Protein AF-A0AAD5WM83-F1 (afdb_monomer)

Foldseek 3Di:
DPDPPDDDPVVVVVVVLVVVVVVCVVVVPQFFVVSVPDDLVCLQVVLVVVQVVCVVDVPDPDDDDSVNSSVVNVCRNGRD

Secondary structure (DSSP, 8-state):
--------HHHHHHHHHHHHHHHHHHTT--SHHHHTT--GGGHHHHHHHHHHHHTT-TT-SS---HHHHHHHHHHTS---

pLDDT: mean 87.87, std 13.8, range [41.16, 98.0]

Solvent-accessible surface area (backbone atoms only — not comparable to full-atom values): 4875 Å² total; per-residue (Å²): 132,86,77,84,82,75,77,56,68,68,59,53,53,50,52,52,53,52,52,53,44,49,50,38,55,76,70,64,50,69,53,26,42,42,66,76,71,51,53,82,88,46,38,65,60,54,24,53,57,46,53,70,45,52,81,75,45,94,77,67,96,57,95,77,54,64,67,59,44,33,52,51,51,60,57,35,36,55,67,118

Structure (mmCIF, N/CA/C/O backbone):
data_AF-A0AAD5WM83-F1
#
_entry.id   AF-A0AAD5WM83-F1
#
loop_
_atom_site.group_PDB
_atom_site.id
_atom_site.type_symbol
_atom_site.label_atom_id
_atom_site.label_alt_id
_atom_site.label_comp_id
_atom_site.label_asym_id
_atom_site.label_entity_id
_atom_site.label_seq_id
_atom_site.pdbx_PDB_ins_code
_atom_site.Cartn_x
_atom_site.Cartn_y
_atom_site.Cartn_z
_atom_site.occupancy
_atom_site.B_iso_or_equiv
_atom_site.auth_seq_id
_atom_site.auth_comp_id
_atom_site.auth_asym_id
_atom_site.auth_atom_id
_atom_site.pdbx_PDB_model_num
ATOM 1 N N . MET A 1 1 ? 37.980 14.984 -19.746 1.00 41.16 1 MET A N 1
ATOM 2 C CA . MET A 1 1 ? 37.103 15.323 -18.604 1.00 41.16 1 MET A CA 1
ATOM 3 C C . MET A 1 1 ? 35.778 14.594 -18.798 1.00 41.16 1 MET A C 1
ATOM 5 O O . MET A 1 1 ? 35.030 14.970 -19.688 1.00 41.16 1 MET A O 1
ATOM 9 N N . LYS A 1 2 ? 35.518 13.503 -18.062 1.00 46.75 2 LYS A N 1
ATOM 10 C CA . LYS A 1 2 ? 34.174 12.899 -18.013 1.00 46.75 2 LYS A CA 1
ATOM 11 C C . LYS A 1 2 ? 33.345 13.772 -17.072 1.00 46.75 2 LYS A C 1
ATOM 13 O O . LYS A 1 2 ? 33.647 13.820 -15.885 1.00 46.75 2 LYS A O 1
ATOM 18 N N . GLY A 1 3 ? 32.389 14.521 -17.617 1.00 49.75 3 GLY A N 1
ATOM 19 C CA . GLY A 1 3 ? 31.460 15.310 -16.813 1.00 49.75 3 GLY A CA 1
ATOM 20 C C . GLY A 1 3 ? 30.643 14.388 -15.911 1.00 49.75 3 GLY A C 1
ATOM 21 O O . GLY A 1 3 ? 30.144 13.362 -16.371 1.00 49.75 3 GLY A O 1
ATOM 22 N N . LEU A 1 4 ? 30.546 14.730 -14.629 1.00 54.38 4 LEU A N 1
ATOM 23 C CA . LEU A 1 4 ? 29.612 14.101 -13.701 1.00 54.38 4 LEU A CA 1
ATOM 24 C C . LEU A 1 4 ? 28.192 14.385 -14.201 1.00 54.38 4 LEU A C 1
ATOM 26 O O . LEU A 1 4 ? 27.697 15.503 -14.083 1.00 54.38 4 LEU A O 1
ATOM 30 N N . ILE A 1 5 ? 27.550 13.381 -14.796 1.00 64.94 5 ILE A N 1
ATOM 31 C CA . ILE A 1 5 ? 26.119 13.426 -15.094 1.00 64.94 5 ILE A CA 1
ATOM 32 C C . ILE A 1 5 ? 25.410 13.236 -13.752 1.00 64.94 5 ILE A C 1
ATOM 34 O O . ILE A 1 5 ? 25.245 12.114 -13.282 1.00 64.94 5 ILE A O 1
ATOM 38 N N . SER A 1 6 ? 25.062 14.341 -13.097 1.00 70.94 6 SER A N 1
ATOM 39 C CA . SER A 1 6 ? 24.239 14.312 -11.890 1.00 70.94 6 SER A CA 1
ATOM 40 C C . SER A 1 6 ? 22.778 14.260 -12.316 1.00 70.94 6 SER A C 1
ATOM 42 O O . SER A 1 6 ? 22.266 15.220 -12.891 1.00 70.94 6 SER A O 1
ATOM 44 N N . ALA A 1 7 ? 22.103 13.141 -12.065 1.00 76.38 7 ALA A N 1
ATOM 45 C CA . ALA A 1 7 ? 20.657 13.075 -12.234 1.00 76.38 7 ALA A CA 1
ATOM 46 C C . ALA A 1 7 ? 19.954 13.900 -11.139 1.00 76.38 7 ALA A C 1
ATOM 48 O O . ALA A 1 7 ? 20.504 14.094 -10.055 1.00 76.38 7 ALA A O 1
ATOM 49 N N . GLY A 1 8 ? 18.746 14.396 -11.418 1.00 89.69 8 GLY A N 1
ATOM 50 C CA . GLY A 1 8 ? 17.934 15.085 -10.412 1.00 89.69 8 GLY A CA 1
ATOM 51 C C . GLY A 1 8 ? 17.469 14.132 -9.305 1.00 89.69 8 GLY A C 1
ATOM 52 O O . GLY A 1 8 ? 17.200 12.960 -9.575 1.00 89.69 8 GLY A O 1
ATOM 53 N N . ASN A 1 9 ? 17.336 14.634 -8.074 1.00 89.56 9 ASN A N 1
ATOM 54 C CA . ASN A 1 9 ? 16.921 13.833 -6.913 1.00 89.56 9 ASN A CA 1
ATOM 55 C C . ASN A 1 9 ? 15.592 13.099 -7.146 1.00 89.56 9 ASN A C 1
ATOM 57 O O . ASN A 1 9 ? 15.488 11.921 -6.816 1.00 89.56 9 ASN A O 1
ATOM 61 N N . ASP A 1 10 ? 14.617 13.748 -7.787 1.00 90.88 10 ASP A N 1
ATOM 62 C CA . ASP A 1 10 ? 13.311 13.144 -8.084 1.00 90.88 10 ASP A CA 1
ATOM 63 C C . ASP A 1 10 ? 13.427 11.957 -9.041 1.00 90.88 10 ASP A C 1
ATOM 65 O O . ASP A 1 10 ? 12.757 10.939 -8.872 1.00 90.88 10 ASP A O 1
ATOM 69 N N . TYR A 1 11 ? 14.318 12.061 -10.032 1.00 91.19 11 TYR A N 1
ATOM 70 C CA . TYR A 1 11 ? 14.588 10.963 -10.952 1.00 91.19 11 TYR A CA 1
ATOM 71 C C . TYR A 1 11 ? 15.220 9.783 -10.214 1.00 91.19 11 TYR A C 1
ATOM 73 O O . TYR A 1 11 ? 14.785 8.648 -10.395 1.00 91.19 11 TYR A O 1
ATOM 81 N N . ILE A 1 12 ? 16.213 10.048 -9.360 1.00 93.81 12 ILE A N 1
ATOM 82 C CA . ILE A 1 12 ? 16.887 9.014 -8.567 1.00 93.81 12 ILE A CA 1
ATOM 83 C C . ILE A 1 12 ? 15.888 8.326 -7.631 1.00 93.81 12 ILE A C 1
ATOM 85 O O . ILE A 1 12 ? 15.826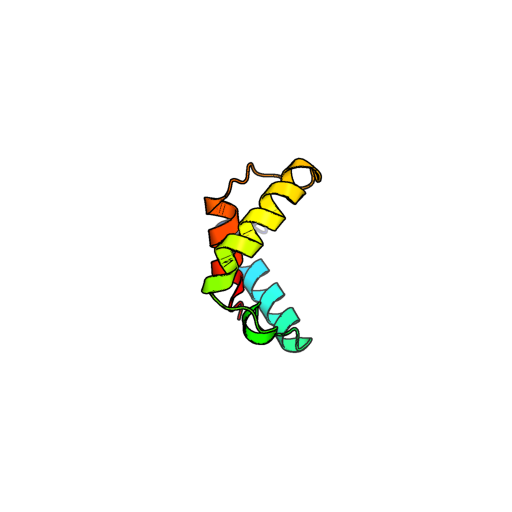 7.099 -7.608 1.00 93.81 12 ILE A O 1
ATOM 89 N N . ALA A 1 13 ? 15.071 9.099 -6.910 1.00 92.56 13 ALA A N 1
ATOM 90 C CA . ALA A 1 13 ? 14.059 8.574 -6.000 1.00 92.56 13 ALA A CA 1
ATOM 91 C C . ALA A 1 13 ? 13.027 7.716 -6.740 1.00 92.56 13 ALA A C 1
ATOM 93 O O . ALA A 1 13 ? 12.760 6.587 -6.334 1.00 92.56 13 ALA A O 1
ATOM 94 N N . LYS A 1 14 ? 12.503 8.212 -7.869 1.00 93.75 14 LYS A N 1
ATOM 95 C CA . LYS A 1 14 ? 11.553 7.465 -8.696 1.00 93.75 14 LYS A CA 1
ATOM 96 C C . LYS A 1 14 ? 12.160 6.155 -9.187 1.00 93.75 14 LYS A C 1
ATOM 98 O O . LYS A 1 14 ? 11.537 5.113 -9.028 1.00 93.75 14 LYS A O 1
ATOM 103 N N . LYS A 1 15 ? 13.378 6.198 -9.736 1.00 96.06 15 LYS A N 1
ATOM 104 C CA . LYS A 1 15 ? 14.061 4.995 -10.221 1.00 96.06 15 LYS A CA 1
ATOM 105 C C . LYS A 1 15 ? 14.290 3.981 -9.116 1.00 96.06 15 LYS A C 1
ATOM 107 O O . LYS 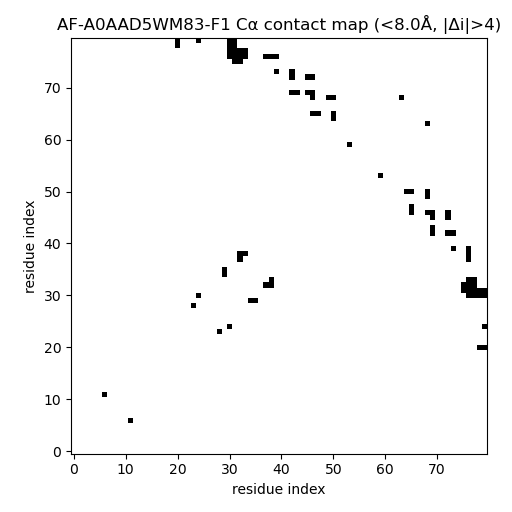A 1 15 ? 13.970 2.820 -9.314 1.00 96.06 15 LYS A O 1
ATOM 112 N N . LEU A 1 16 ? 14.752 4.412 -7.946 1.00 96.00 16 LEU A N 1
ATOM 113 C CA . LEU A 1 16 ? 14.916 3.510 -6.812 1.00 96.00 16 LEU A CA 1
ATOM 114 C C . LEU A 1 16 ? 13.585 2.860 -6.400 1.00 96.00 16 LEU A C 1
ATOM 116 O O . LEU A 1 16 ? 13.543 1.653 -6.184 1.00 96.00 16 LEU A O 1
ATOM 120 N N . CYS A 1 17 ? 12.495 3.629 -6.322 1.00 95.31 17 CYS A N 1
ATOM 121 C CA . CYS A 1 17 ? 11.175 3.075 -6.017 1.00 95.31 17 CYS A CA 1
ATOM 122 C C . CYS A 1 17 ? 10.704 2.069 -7.075 1.00 95.31 17 CYS A C 1
ATOM 124 O O . CYS A 1 17 ? 10.126 1.047 -6.715 1.00 95.31 17 CYS A O 1
ATOM 126 N N . ASP A 1 18 ? 10.940 2.346 -8.357 1.00 96.62 18 ASP A N 1
ATOM 127 C CA . ASP A 1 18 ? 10.556 1.453 -9.452 1.00 96.62 18 ASP A CA 1
ATOM 128 C C . ASP A 1 18 ? 11.340 0.126 -9.392 1.00 96.62 18 ASP A C 1
ATOM 130 O O . ASP A 1 18 ? 10.729 -0.934 -9.497 1.00 96.62 18 ASP A O 1
ATOM 134 N N . GLU A 1 19 ? 12.651 0.162 -9.121 1.00 98.00 19 GLU A N 1
ATOM 135 C CA . GLU A 1 19 ? 13.467 -1.053 -8.950 1.00 98.00 19 GLU A CA 1
ATOM 136 C C . GLU A 1 19 ? 13.027 -1.877 -7.730 1.00 98.00 19 GLU A C 1
ATOM 138 O O . GLU A 1 19 ? 12.897 -3.096 -7.816 1.00 98.00 19 GLU A O 1
ATOM 143 N N . ILE A 1 20 ? 12.727 -1.225 -6.598 1.00 96.69 20 ILE A N 1
ATOM 144 C CA . ILE A 1 20 ? 12.218 -1.916 -5.401 1.00 96.69 20 ILE A CA 1
ATOM 145 C C . ILE A 1 20 ? 10.893 -2.624 -5.708 1.00 96.69 20 ILE A C 1
ATOM 147 O O . ILE A 1 20 ? 10.728 -3.786 -5.339 1.00 96.69 20 ILE A O 1
ATOM 151 N N . ARG A 1 21 ? 9.962 -1.959 -6.406 1.00 96.06 21 ARG A N 1
ATOM 152 C CA . ARG A 1 21 ? 8.703 -2.585 -6.840 1.00 96.06 21 ARG A CA 1
ATOM 153 C C . ARG A 1 21 ? 8.944 -3.750 -7.795 1.00 96.06 21 ARG A C 1
ATOM 155 O O . ARG A 1 21 ? 8.276 -4.771 -7.661 1.00 96.06 21 ARG A O 1
ATOM 162 N N . GLY A 1 22 ? 9.904 -3.610 -8.710 1.00 97.56 22 GLY A N 1
ATOM 163 C CA . GLY A 1 22 ? 10.340 -4.683 -9.602 1.00 97.56 22 GLY A CA 1
ATOM 164 C C . GLY A 1 22 ? 10.761 -5.922 -8.817 1.00 97.56 22 GLY A C 1
ATOM 165 O O . GLY A 1 22 ? 10.173 -6.986 -8.994 1.00 97.56 22 GLY A O 1
ATOM 166 N N . PHE A 1 23 ? 11.667 -5.761 -7.847 1.00 97.75 23 PHE A N 1
ATOM 167 C CA . PHE A 1 23 ? 12.075 -6.866 -6.980 1.00 97.75 23 PHE A CA 1
ATOM 168 C C . PHE A 1 23 ? 10.901 -7.457 -6.196 1.00 97.75 23 PHE A C 1
ATOM 170 O O . PHE A 1 23 ? 10.755 -8.674 -6.151 1.00 97.75 23 PHE A O 1
ATOM 177 N N . MET A 1 24 ? 10.037 -6.632 -5.597 1.00 96.88 24 MET A N 1
ATOM 178 C CA . MET A 1 24 ? 8.857 -7.127 -4.873 1.00 96.88 24 MET A CA 1
ATOM 179 C C . MET A 1 24 ? 7.961 -8.004 -5.759 1.00 96.88 24 MET A C 1
ATOM 181 O O . MET A 1 24 ? 7.492 -9.044 -5.299 1.00 96.88 24 MET A O 1
ATOM 185 N N . CYS A 1 25 ? 7.755 -7.607 -7.015 1.00 96.25 25 CYS A N 1
ATOM 186 C CA . CYS A 1 25 ? 7.001 -8.381 -7.994 1.00 96.25 25 CYS A CA 1
ATOM 187 C C . CYS A 1 25 ? 7.701 -9.711 -8.325 1.00 96.25 25 CYS A C 1
ATOM 189 O O . CYS A 1 25 ? 7.075 -10.768 -8.244 1.00 96.25 25 CYS A O 1
ATOM 191 N N . ASP A 1 26 ? 9.006 -9.678 -8.610 1.00 97.62 26 ASP A N 1
ATOM 192 C CA . ASP A 1 26 ? 9.802 -10.867 -8.947 1.00 97.62 26 ASP A CA 1
ATOM 193 C C . ASP A 1 26 ? 9.834 -11.891 -7.800 1.00 97.62 26 ASP A C 1
ATOM 195 O O . ASP A 1 26 ? 9.736 -13.098 -8.025 1.00 97.62 26 ASP A O 1
ATOM 199 N N . PHE A 1 27 ? 9.910 -11.412 -6.554 1.00 97.44 27 PHE A N 1
ATOM 200 C CA . PHE A 1 27 ? 9.824 -12.236 -5.344 1.00 97.44 27 PHE A CA 1
ATOM 201 C C . PHE A 1 27 ? 8.393 -12.654 -4.983 1.00 97.44 27 PHE A C 1
ATOM 203 O O . 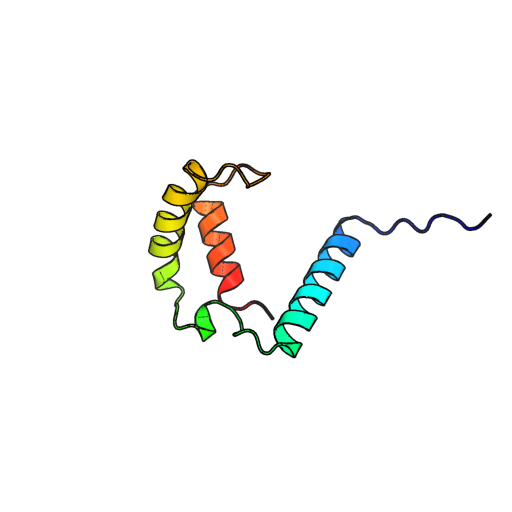PHE A 1 27 ? 8.196 -13.328 -3.972 1.00 97.44 27 PHE A O 1
ATOM 210 N N . GLN A 1 28 ? 7.397 -12.268 -5.785 1.00 96.12 28 GLN A N 1
ATOM 211 C CA . GLN A 1 28 ? 5.982 -12.564 -5.562 1.00 96.12 28 GLN A CA 1
ATOM 212 C C . GLN A 1 28 ? 5.475 -12.076 -4.196 1.00 96.12 28 GLN A C 1
ATOM 214 O O . GLN A 1 28 ? 4.602 -12.693 -3.580 1.00 96.12 28 GLN A O 1
ATOM 219 N N . VAL A 1 29 ? 6.015 -10.956 -3.707 1.00 96.38 29 VAL A N 1
ATOM 220 C CA . VAL A 1 29 ? 5.515 -10.298 -2.496 1.00 96.38 29 VAL A CA 1
ATOM 221 C C . VAL A 1 29 ? 4.073 -9.876 -2.757 1.00 96.38 29 VAL A C 1
ATOM 223 O O . VAL A 1 29 ? 3.848 -9.203 -3.756 1.00 96.38 29 VAL A O 1
ATOM 226 N N . PRO A 1 30 ? 3.095 -10.198 -1.897 1.00 97.00 30 PRO A N 1
ATOM 227 C CA . PRO A 1 30 ? 1.704 -9.812 -2.118 1.00 97.00 30 PRO A CA 1
ATOM 228 C C . PRO A 1 30 ? 1.560 -8.311 -2.435 1.00 97.00 30 PRO A C 1
ATOM 230 O O . PRO A 1 30 ? 2.173 -7.463 -1.780 1.00 97.00 30 PRO A O 1
ATOM 233 N N . ASN A 1 31 ? 0.792 -7.982 -3.481 1.00 96.12 31 ASN A N 1
ATOM 234 C CA . ASN A 1 31 ? 0.664 -6.617 -3.993 1.00 96.12 31 ASN A CA 1
ATOM 235 C C . ASN A 1 31 ? -0.139 -5.713 -3.045 1.00 96.12 31 ASN A C 1
ATOM 237 O O . ASN A 1 31 ? -1.351 -5.523 -3.190 1.00 96.12 31 ASN A O 1
ATOM 241 N N . GLY A 1 32 ? 0.566 -5.154 -2.068 1.00 96.25 32 GLY A N 1
ATOM 242 C CA . GLY A 1 32 ? 0.009 -4.236 -1.090 1.00 96.25 32 GLY A CA 1
ATOM 243 C C . GLY A 1 32 ? -0.951 -4.899 -0.108 1.00 96.25 32 GLY A C 1
ATOM 244 O O . GLY A 1 32 ? -1.239 -6.097 -0.151 1.00 96.25 32 GLY A O 1
ATOM 245 N N . LEU A 1 33 ? -1.473 -4.091 0.806 1.00 97.12 33 LEU A N 1
ATOM 246 C CA . LEU A 1 33 ? -2.287 -4.553 1.930 1.00 97.12 33 LEU A CA 1
ATOM 247 C C . LEU A 1 33 ? -3.593 -5.218 1.484 1.00 97.12 33 LEU A C 1
ATOM 249 O O . LEU A 1 33 ? -4.077 -6.129 2.154 1.00 97.12 33 LEU A O 1
ATOM 253 N N . LYS A 1 34 ? -4.127 -4.840 0.317 1.00 97.19 34 LYS A N 1
ATOM 254 C CA . LYS A 1 34 ? -5.339 -5.456 -0.230 1.00 97.19 34 LYS A CA 1
ATOM 255 C C . LYS A 1 34 ? -5.160 -6.947 -0.505 1.00 97.19 34 LYS A C 1
ATOM 257 O O . LYS A 1 34 ? -6.058 -7.738 -0.233 1.00 97.19 34 LYS A O 1
ATOM 262 N N . SER A 1 35 ? -3.987 -7.345 -0.995 1.00 97.12 35 SER A N 1
ATOM 263 C CA . SER A 1 35 ? -3.661 -8.757 -1.233 1.00 97.12 35 SER A CA 1
ATOM 264 C C . SER A 1 35 ? -3.509 -9.574 0.059 1.00 97.12 35 SER A C 1
ATOM 266 O O . SER A 1 35 ? -3.610 -10.797 0.027 1.00 97.12 35 SER A O 1
ATOM 268 N N . LEU A 1 36 ? -3.328 -8.896 1.197 1.00 95.62 36 LEU A N 1
ATOM 269 C CA . LEU A 1 36 ? -3.288 -9.484 2.537 1.00 95.62 36 LEU A CA 1
ATOM 270 C C . LEU A 1 36 ? -4.661 -9.474 3.234 1.00 95.62 36 LEU A C 1
ATOM 272 O O . LEU A 1 36 ? -4.770 -9.940 4.365 1.00 95.62 36 LEU A O 1
ATOM 276 N N . GLY A 1 37 ? -5.705 -8.964 2.571 1.00 97.06 37 GLY A N 1
ATOM 277 C CA . GLY A 1 37 ? -7.080 -8.949 3.077 1.00 97.06 37 GLY A CA 1
ATOM 278 C C . GLY A 1 37 ? -7.528 -7.642 3.736 1.00 97.06 37 GLY A C 1
ATOM 279 O O . GLY A 1 37 ? -8.672 -7.574 4.179 1.00 97.06 37 GLY A O 1
ATOM 280 N N . PHE A 1 38 ? -6.686 -6.607 3.771 1.00 97.75 38 PHE A N 1
ATOM 281 C CA . PHE A 1 38 ? -7.075 -5.295 4.298 1.00 97.75 38 PHE A CA 1
ATOM 282 C C . PHE A 1 38 ? -7.879 -4.484 3.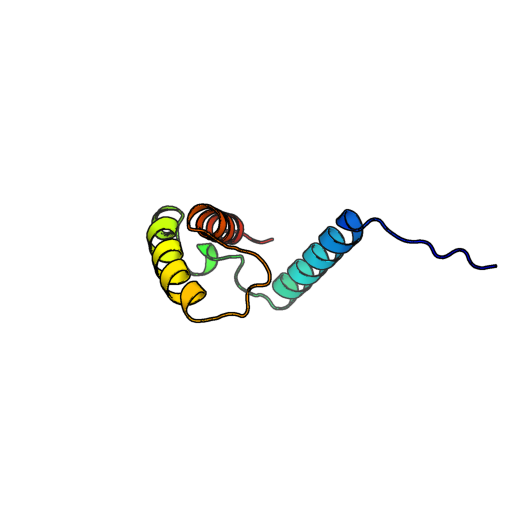284 1.00 97.75 38 PHE A C 1
ATOM 284 O O . PHE A 1 38 ? -7.719 -4.614 2.066 1.00 97.75 38 PHE A O 1
ATOM 291 N N . GLN A 1 39 ? -8.717 -3.592 3.793 1.00 97.75 39 GLN A N 1
ATOM 292 C CA . GLN A 1 39 ? -9.535 -2.687 3.003 1.00 97.75 39 GLN A CA 1
ATOM 293 C C . GLN A 1 39 ? -9.318 -1.234 3.411 1.00 97.75 39 GLN A C 1
ATOM 295 O O . GLN A 1 39 ? -8.738 -0.923 4.447 1.00 97.75 39 GLN A O 1
ATOM 300 N N . PHE A 1 40 ? -9.817 -0.320 2.579 1.00 96.56 40 PHE A N 1
ATOM 301 C CA . PHE A 1 40 ? -9.748 1.114 2.852 1.00 96.56 40 PHE A CA 1
ATOM 302 C C . PHE A 1 40 ? -10.395 1.482 4.198 1.00 96.56 40 PHE A C 1
ATOM 304 O O . PHE A 1 40 ? -9.886 2.331 4.920 1.00 96.56 40 PHE A O 1
ATOM 311 N N . SER A 1 41 ? -11.472 0.789 4.583 1.00 97.50 41 SER A N 1
ATOM 312 C CA . SER A 1 41 ? -12.132 0.972 5.881 1.00 97.50 41 SER A CA 1
ATOM 313 C C . SER A 1 41 ? -11.244 0.647 7.087 1.00 97.50 41 SER A C 1
ATOM 315 O O . SER A 1 41 ? -11.546 1.091 8.189 1.00 97.50 41 SER A O 1
ATOM 317 N N . ASP A 1 42 ? -10.156 -0.106 6.905 1.00 97.50 42 ASP A N 1
ATOM 318 C CA . ASP A 1 42 ? -9.251 -0.485 7.995 1.00 97.50 42 ASP A CA 1
ATOM 319 C C . ASP A 1 42 ? -8.189 0.588 8.284 1.00 97.50 42 ASP A C 1
ATOM 321 O O . ASP A 1 42 ? -7.495 0.514 9.299 1.00 97.50 42 ASP A O 1
ATOM 325 N N . ILE A 1 43 ? -8.046 1.594 7.414 1.00 96.25 43 ILE A N 1
ATOM 326 C CA . ILE A 1 43 ? -6.946 2.568 7.459 1.00 96.25 43 ILE A CA 1
ATOM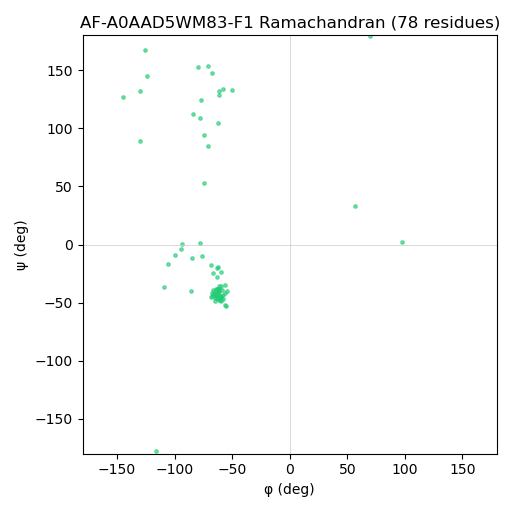 327 C C . ILE A 1 43 ? -6.955 3.397 8.734 1.00 96.25 43 ILE A C 1
ATOM 329 O O . ILE A 1 43 ? -5.889 3.646 9.293 1.00 96.25 43 ILE A O 1
ATOM 333 N N . GLU A 1 44 ? -8.126 3.787 9.232 1.00 95.31 44 GLU A N 1
ATOM 334 C CA . GLU A 1 44 ? -8.234 4.531 10.489 1.00 95.31 44 GLU A CA 1
ATOM 335 C C . GLU A 1 44 ? -7.641 3.726 11.658 1.00 95.31 44 GLU A C 1
ATOM 337 O O . GLU A 1 44 ? -6.812 4.229 12.426 1.00 95.31 44 GLU A O 1
ATOM 342 N N . ASN A 1 45 ? -7.988 2.439 11.741 1.00 95.56 45 ASN A N 1
ATOM 343 C CA . ASN A 1 45 ? -7.498 1.539 12.782 1.00 95.56 45 ASN A CA 1
ATOM 344 C C . ASN A 1 45 ? -5.990 1.280 12.643 1.00 95.56 45 ASN A C 1
ATOM 346 O O . ASN A 1 45 ? -5.256 1.351 13.633 1.00 95.56 45 ASN A O 1
ATOM 350 N N . LEU A 1 46 ? -5.513 1.030 11.419 1.00 94.75 46 LEU A N 1
ATOM 351 C CA . LEU A 1 46 ? -4.089 0.840 11.122 1.00 94.75 46 LEU A CA 1
ATOM 352 C C . LEU A 1 46 ? -3.268 2.081 11.485 1.00 94.75 46 LEU A C 1
ATOM 354 O O . LEU A 1 46 ? -2.231 1.978 12.142 1.00 94.75 46 LEU A O 1
ATOM 358 N N . SER A 1 47 ? -3.761 3.260 11.116 1.00 93.81 47 SER A N 1
ATOM 359 C CA . SER A 1 47 ? -3.083 4.530 11.370 1.00 93.81 47 SER A CA 1
ATOM 360 C C . SER A 1 47 ? -3.016 4.841 12.859 1.00 93.81 47 SER A C 1
ATOM 362 O O . SER A 1 47 ? -1.970 5.256 13.356 1.00 93.81 47 SER A O 1
ATOM 364 N N . THR A 1 48 ? -4.086 4.538 13.597 1.00 92.62 48 THR A N 1
ATOM 365 C CA . THR A 1 48 ? -4.136 4.707 15.054 1.00 92.62 48 THR A CA 1
ATOM 366 C C . THR A 1 48 ? -3.114 3.803 15.746 1.00 92.62 48 THR A C 1
ATOM 368 O O . THR A 1 48 ? -2.358 4.250 16.612 1.00 92.62 48 THR A O 1
ATOM 371 N N . ALA A 1 49 ? -3.040 2.531 15.341 1.00 91.19 49 ALA A N 1
ATOM 372 C CA . ALA A 1 49 ? -2.067 1.580 15.875 1.00 91.19 49 ALA A CA 1
ATOM 373 C C . ALA A 1 49 ? -0.615 2.005 15.579 1.00 91.19 49 ALA A C 1
ATOM 375 O O . ALA A 1 49 ? 0.256 1.935 16.454 1.00 91.19 49 ALA A O 1
ATOM 376 N N . ALA A 1 50 ? -0.354 2.492 14.364 1.00 89.06 50 ALA A N 1
ATOM 377 C CA . ALA A 1 50 ? 0.959 2.978 13.962 1.00 89.06 50 ALA A CA 1
ATOM 378 C C . ALA A 1 50 ? 1.368 4.258 14.701 1.00 89.06 50 ALA A C 1
ATOM 380 O O . ALA A 1 50 ? 2.506 4.341 15.157 1.00 89.06 50 ALA A O 1
ATOM 381 N N . LEU A 1 51 ? 0.460 5.220 14.898 1.00 87.38 51 LEU A N 1
ATOM 382 C CA . LEU A 1 51 ? 0.750 6.464 15.619 1.00 87.38 51 LEU A CA 1
ATOM 383 C C . LEU A 1 51 ? 1.248 6.188 17.048 1.00 87.38 51 LEU A C 1
ATOM 385 O O .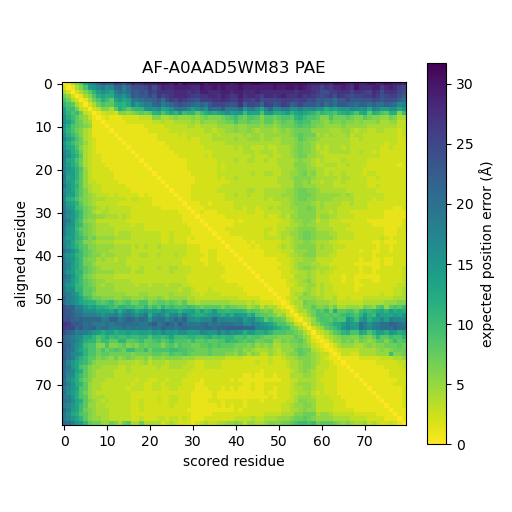 LEU A 1 51 ? 2.257 6.749 17.478 1.00 87.38 51 LEU A O 1
ATOM 389 N N . ASN A 1 52 ? 0.601 5.248 17.743 1.00 83.25 52 ASN A N 1
ATOM 390 C CA . ASN A 1 52 ? 1.004 4.805 19.082 1.00 83.25 52 ASN A CA 1
ATOM 391 C C . ASN A 1 52 ? 2.362 4.076 19.090 1.00 83.25 52 ASN A C 1
ATOM 393 O O . ASN A 1 52 ? 3.051 4.039 20.109 1.00 83.25 52 ASN A O 1
ATOM 397 N N . SER A 1 53 ? 2.764 3.499 17.955 1.00 78.94 53 SER A N 1
ATOM 398 C CA . SER A 1 53 ? 4.045 2.802 17.797 1.00 78.94 53 SER A CA 1
ATOM 399 C C . SER A 1 53 ? 5.186 3.760 17.437 1.00 78.94 53 SER A C 1
ATOM 401 O O . SER A 1 53 ? 6.280 3.640 17.984 1.00 78.94 53 SER A O 1
ATOM 403 N N . VAL A 1 54 ? 4.940 4.747 16.566 1.00 67.62 54 VAL A N 1
ATOM 404 C CA . VAL A 1 54 ? 5.940 5.731 16.103 1.00 67.62 54 VAL A CA 1
ATOM 405 C C . VAL A 1 54 ? 6.470 6.581 17.256 1.00 67.62 54 VAL A C 1
ATOM 407 O O . VAL A 1 54 ? 7.671 6.831 17.320 1.00 67.62 54 VAL A O 1
ATOM 410 N N . GLN A 1 55 ? 5.618 6.961 18.213 1.00 64.12 55 GLN A N 1
ATOM 411 C CA . GLN A 1 55 ? 6.061 7.685 19.413 1.00 64.12 55 GLN A CA 1
ATOM 412 C C . GLN A 1 55 ? 7.084 6.895 20.249 1.00 64.12 55 GLN A C 1
ATOM 414 O O . GLN A 1 55 ? 7.886 7.493 20.960 1.00 64.12 55 GLN A O 1
ATOM 419 N N . ASN A 1 56 ? 7.089 5.564 20.130 1.00 59.50 56 ASN A N 1
ATOM 420 C CA . ASN A 1 56 ? 7.956 4.666 20.889 1.00 59.50 56 ASN A CA 1
ATOM 421 C C . ASN A 1 56 ? 9.190 4.186 20.102 1.00 59.50 56 ASN A C 1
ATOM 423 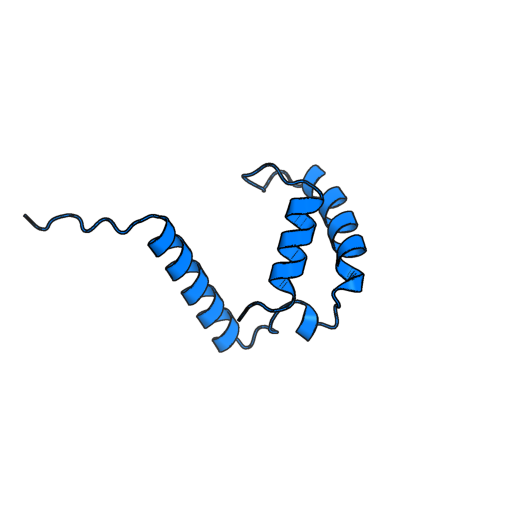O O . ASN A 1 56 ? 10.076 3.560 20.683 1.00 59.50 56 ASN A O 1
ATOM 427 N N . ILE A 1 57 ? 9.272 4.465 18.794 1.00 57.12 57 ILE A N 1
ATOM 428 C CA . ILE A 1 57 ? 10.320 3.956 17.898 1.00 57.12 57 ILE A CA 1
ATOM 429 C C . ILE A 1 57 ? 10.912 5.138 17.115 1.00 57.12 57 ILE A C 1
ATOM 431 O O . ILE A 1 57 ? 10.465 5.483 16.024 1.00 57.12 57 ILE A O 1
ATOM 435 N N . ALA A 1 58 ? 11.945 5.771 17.677 1.00 60.25 58 ALA A N 1
ATOM 436 C CA . ALA A 1 58 ? 12.633 6.937 17.110 1.00 60.25 58 ALA A CA 1
ATOM 437 C C . ALA A 1 58 ? 13.553 6.588 15.914 1.00 60.25 58 ALA A C 1
ATOM 439 O O . ALA A 1 58 ? 14.742 6.897 15.920 1.00 60.25 58 ALA A O 1
ATOM 440 N N . VAL A 1 59 ? 13.024 5.902 14.897 1.00 69.12 59 VAL A N 1
ATOM 441 C CA . VAL A 1 59 ? 13.772 5.505 13.684 1.00 69.12 59 VAL A CA 1
ATOM 442 C C . VAL A 1 59 ? 13.371 6.357 12.471 1.00 69.12 59 VAL A C 1
ATOM 444 O O . VAL A 1 59 ? 14.100 6.429 11.482 1.00 69.12 59 VAL A O 1
ATOM 447 N N . THR A 1 60 ? 12.233 7.051 12.536 1.00 71.75 60 THR A N 1
ATOM 448 C CA . THR A 1 60 ? 11.706 7.840 11.419 1.00 71.75 60 THR A CA 1
ATOM 449 C C . THR A 1 60 ? 12.455 9.175 11.275 1.00 71.75 60 THR A C 1
ATOM 451 O O . THR A 1 60 ? 12.472 9.966 12.216 1.00 71.75 60 THR A O 1
ATOM 454 N N . PRO A 1 61 ? 13.036 9.497 10.101 1.00 76.50 61 PRO A N 1
ATOM 455 C CA . PRO A 1 61 ? 13.811 10.729 9.902 1.00 76.50 61 PRO A CA 1
ATOM 456 C C . PRO A 1 61 ? 12.945 11.989 9.750 1.00 76.50 61 PRO A C 1
ATOM 458 O O . PRO A 1 61 ? 13.471 13.099 9.711 1.00 76.50 61 PRO A O 1
ATOM 461 N N . ARG A 1 62 ? 11.623 11.828 9.605 1.00 80.62 62 ARG A N 1
ATOM 462 C CA . ARG A 1 62 ? 10.656 12.916 9.420 1.00 80.62 62 ARG A CA 1
ATOM 463 C C . ARG A 1 62 ? 9.580 12.844 10.494 1.00 80.62 62 ARG A C 1
ATOM 465 O O . ARG A 1 62 ? 9.156 11.753 10.874 1.00 80.62 62 ARG A O 1
ATOM 472 N N . SER A 1 63 ? 9.113 14.011 10.937 1.00 81.62 63 SER A N 1
ATOM 473 C CA . SER A 1 63 ? 7.905 14.106 11.754 1.00 81.62 63 SER A CA 1
ATOM 474 C C . SER A 1 63 ? 6.739 13.489 10.991 1.00 81.62 63 SER A C 1
ATOM 476 O O . SER A 1 63 ? 6.568 13.749 9.800 1.00 81.62 63 SER A O 1
ATOM 478 N N . THR A 1 64 ? 5.966 12.657 11.676 1.00 82.56 64 THR A N 1
ATOM 479 C CA . THR A 1 64 ? 4.827 11.955 11.089 1.00 82.56 64 THR A CA 1
ATOM 480 C C . THR A 1 64 ? 3.632 12.163 12.005 1.00 82.56 64 THR A C 1
ATOM 482 O O . THR A 1 64 ? 3.763 12.011 13.219 1.00 82.56 64 THR A O 1
ATOM 485 N N . ASP A 1 65 ? 2.495 12.529 11.433 1.00 88.94 65 ASP A N 1
ATOM 486 C CA . ASP A 1 65 ? 1.218 12.639 12.128 1.00 88.94 65 ASP A CA 1
ATOM 487 C C . ASP A 1 65 ? 0.219 11.622 11.562 1.00 88.94 65 ASP A C 1
ATOM 489 O O . ASP A 1 65 ? 0.545 10.804 10.696 1.00 88.94 65 ASP A O 1
ATOM 493 N N . MET A 1 66 ? -1.001 11.653 12.090 1.00 90.50 66 MET A N 1
ATOM 494 C CA . MET A 1 66 ? -2.061 10.731 11.703 1.00 90.50 66 MET A CA 1
ATOM 495 C C . MET A 1 66 ? -2.392 10.807 10.205 1.00 90.50 66 MET A C 1
ATOM 497 O O . MET A 1 66 ? -2.612 9.771 9.585 1.00 90.50 66 MET A O 1
ATOM 501 N N . GLU A 1 67 ? -2.400 12.006 9.621 1.00 93.12 67 GLU A N 1
ATOM 502 C CA . GLU A 1 67 ? -2.742 12.218 8.212 1.00 93.12 67 GLU A CA 1
ATOM 503 C C . GLU A 1 67 ? -1.667 11.625 7.297 1.00 93.12 67 GLU A C 1
ATOM 505 O O . GLU A 1 67 ? -1.973 10.879 6.366 1.00 93.12 67 GLU A O 1
ATOM 510 N N . ILE A 1 68 ? -0.391 11.861 7.616 1.00 92.44 68 ILE A N 1
ATOM 51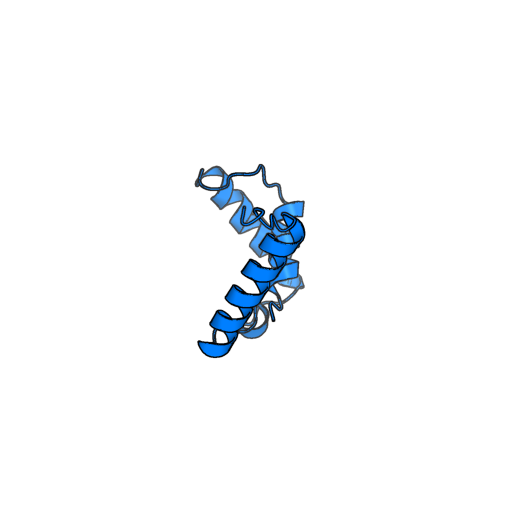1 C CA . ILE A 1 68 ? 0.728 11.290 6.860 1.00 92.44 68 ILE A CA 1
ATOM 512 C C . ILE A 1 68 ? 0.721 9.758 6.954 1.00 92.44 68 ILE A C 1
ATOM 514 O O . ILE A 1 68 ? 0.931 9.081 5.947 1.00 92.44 68 ILE A O 1
ATOM 518 N N . ILE A 1 69 ? 0.477 9.195 8.142 1.00 92.44 69 ILE A N 1
ATOM 519 C CA . ILE A 1 69 ? 0.401 7.738 8.334 1.00 92.44 69 ILE A CA 1
ATOM 520 C C . ILE A 1 69 ? -0.766 7.145 7.538 1.00 92.44 69 ILE A C 1
ATOM 522 O O . ILE A 1 69 ? -0.576 6.144 6.843 1.00 92.44 69 ILE A O 1
ATOM 526 N N . ALA A 1 70 ? -1.945 7.767 7.598 1.00 96.00 70 ALA A N 1
ATOM 527 C CA . ALA A 1 70 ? -3.110 7.328 6.837 1.00 96.00 70 ALA A CA 1
ATOM 528 C C . ALA A 1 70 ? -2.813 7.322 5.338 1.00 96.00 70 ALA A C 1
ATOM 530 O O . ALA A 1 70 ? -3.000 6.299 4.679 1.00 96.00 70 ALA A O 1
ATOM 531 N N . GLN A 1 71 ? -2.217 8.399 4.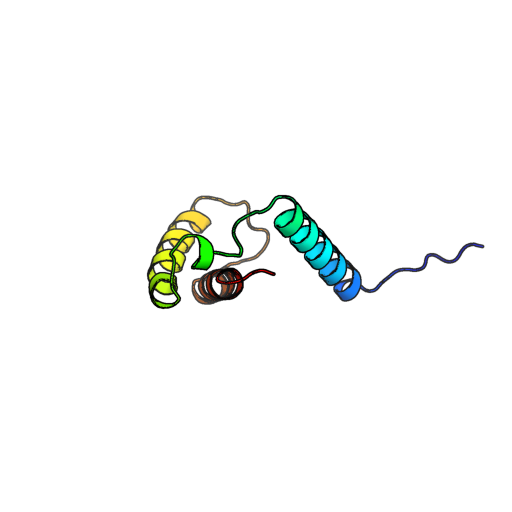823 1.00 95.62 71 GLN A N 1
ATOM 532 C CA . GLN A 1 71 ? -1.848 8.486 3.415 1.00 95.62 71 GLN A CA 1
ATOM 533 C C . GLN A 1 71 ? -0.831 7.409 3.003 1.00 95.62 71 GLN A C 1
ATOM 535 O O . GLN A 1 71 ? -0.894 6.891 1.886 1.00 95.62 71 GLN A O 1
ATOM 540 N N . LEU A 1 72 ? 0.105 7.041 3.886 1.00 93.94 72 LEU A N 1
ATOM 541 C CA . LEU A 1 72 ? 1.041 5.941 3.636 1.00 93.94 72 LEU A CA 1
ATOM 542 C C . LEU A 1 72 ? 0.320 4.592 3.537 1.00 93.94 72 LEU A C 1
ATOM 544 O O . LEU A 1 72 ? 0.628 3.814 2.632 1.00 93.94 72 LEU A O 1
ATOM 548 N N . TYR A 1 73 ? -0.638 4.316 4.425 1.00 96.31 73 TYR A N 1
ATOM 549 C CA . TYR A 1 73 ? -1.438 3.092 4.371 1.00 96.31 73 TYR A CA 1
ATOM 550 C C . TYR A 1 73 ? -2.335 3.041 3.131 1.00 96.31 73 TYR A C 1
ATOM 552 O O . TYR A 1 73 ? -2.383 2.003 2.472 1.00 96.31 73 TYR A O 1
ATOM 560 N N . GLU A 1 74 ? -2.959 4.159 2.754 1.00 96.94 74 GLU A N 1
ATOM 561 C CA . GLU A 1 74 ? -3.722 4.288 1.506 1.00 96.94 74 GLU A CA 1
ATOM 562 C C . GLU A 1 74 ? -2.863 3.950 0.286 1.00 96.94 74 GLU A C 1
ATOM 564 O O . GLU A 1 74 ? -3.210 3.067 -0.500 1.00 96.94 74 GLU A O 1
ATOM 569 N N . ASN A 1 75 ? -1.691 4.583 0.178 1.00 95.38 75 ASN A N 1
ATOM 570 C CA . ASN A 1 75 ? -0.739 4.342 -0.908 1.00 95.38 75 ASN A CA 1
ATOM 571 C C . ASN A 1 75 ? -0.191 2.907 -0.911 1.00 95.38 75 ASN A C 1
ATOM 573 O O . ASN A 1 75 ? 0.327 2.449 -1.926 1.00 95.38 75 ASN A O 1
ATOM 577 N N . SER A 1 76 ? -0.286 2.202 0.219 1.00 96.25 76 SER A N 1
ATOM 578 C CA . SER A 1 76 ? 0.179 0.823 0.379 1.00 96.25 76 SER A CA 1
ATOM 579 C C . SER A 1 76 ? -0.920 -0.218 0.153 1.00 96.25 76 SER A C 1
ATOM 581 O O . SER A 1 76 ? -0.623 -1.414 0.166 1.00 96.25 76 SER A O 1
ATOM 583 N N . LEU A 1 77 ? -2.180 0.181 -0.080 1.00 97.31 77 LEU A N 1
ATOM 584 C CA . LEU A 1 77 ? -3.249 -0.761 -0.438 1.00 97.31 77 LEU A CA 1
ATOM 585 C C . LEU A 1 77 ? -2.919 -1.525 -1.726 1.00 97.31 77 LEU A C 1
ATOM 587 O O . LEU A 1 77 ? -3.242 -2.707 -1.843 1.00 97.31 77 LEU A O 1
ATOM 591 N N . THR A 1 78 ? -2.267 -0.861 -2.679 1.00 96.00 78 THR A N 1
ATOM 592 C CA . THR A 1 78 ? -1.764 -1.437 -3.930 1.00 96.00 78 THR A CA 1
ATOM 593 C C . THR A 1 78 ? -0.458 -0.738 -4.274 1.00 96.00 78 THR A C 1
ATOM 595 O O . THR A 1 78 ? -0.406 0.487 -4.283 1.00 96.00 78 THR A O 1
ATOM 598 N N . VAL A 1 79 ? 0.603 -1.508 -4.511 1.00 93.44 79 VAL A N 1
ATOM 599 C CA . VAL A 1 79 ? 1.975 -0.984 -4.564 1.00 93.44 79 VAL A CA 1
ATOM 600 C C . VAL A 1 79 ? 2.538 -0.980 -5.981 1.00 93.44 79 VAL A C 1
ATOM 602 O O . VAL A 1 79 ? 3.288 -0.058 -6.318 1.00 93.44 79 VAL A O 1
ATOM 605 N N . TYR A 1 80 ? 2.202 -1.988 -6.788 1.00 89.19 80 TYR A N 1
ATOM 606 C CA . TYR A 1 80 ? 2.722 -2.178 -8.143 1.00 89.19 80 TYR A CA 1
ATOM 607 C C . TYR A 1 80 ? 1.673 -2.745 -9.107 1.00 89.19 80 TYR A C 1
ATOM 609 O O . TYR A 1 80 ? 0.626 -3.242 -8.635 1.00 89.19 80 TYR A O 1
#

Mean predicted aligned error: 6.4 Å

Organism: Parelaphostrongylus tenuis (NCBI:txid148309)

Radius of gyration: 16.48 Å; Cα contacts (8 Å, |Δi|>4): 46; chains: 1; bounding box: 49×28×40 Å

Sequence (80 aa):
MKGLISAGNDYIAKKLCDEIRGFMCDFQVPNGLKSLGFQFSDIENLSTAALNSVQNIAVTPRSTDMEIIAQLYENSLTVY